Protein AF-A0A8T3XJ65-F1 (afdb_monomer_lite)

Secondary structure (DSSP, 8-state):
-HHHHHHHHHTTHHHHHHHHHHHHHHHHHHHHHHHHHHHHHHHHHHHHHHHHHHHHHHHHHHHHHHHHHHHHHHHHHHHHHHHHHHHHHHHHHHHHHHHHHHHHHHHHHHHHHHHHHHHHHHHHHHHHHHHHHHHHHHHHHHHHHHTT---TT-

Sequence (154 aa):
MDKLLLFLTIIPIIPFLSFSTYYDNKLKNISVEYSKDHENLKAASGNVVLEQLNQTSHLKETFQKDKEAIEKQYFDLKTENEALRQENERIHSELEALKSELNSQKAKFDKLYSMYQQVQNSLIEANEQVSGLYVKNKELCSKLKASGGSDEGC

S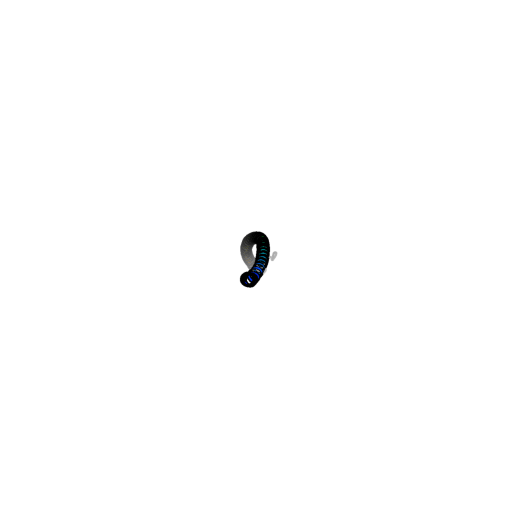tructure (mmCIF, N/CA/C/O backbone):
data_AF-A0A8T3XJ65-F1
#
_entry.id   AF-A0A8T3XJ65-F1
#
loop_
_atom_site.group_PDB
_atom_site.id
_atom_site.type_symbol
_atom_site.label_atom_id
_atom_site.label_alt_id
_atom_site.label_comp_id
_atom_site.label_asym_id
_atom_site.label_entity_id
_atom_site.label_seq_id
_atom_site.pdbx_PDB_ins_code
_atom_site.Cartn_x
_atom_site.Cartn_y
_atom_site.Cartn_z
_atom_site.occupancy
_atom_site.B_iso_or_equiv
_atom_site.auth_seq_id
_atom_site.auth_comp_id
_atom_site.auth_asym_id
_atom_site.auth_atom_id
_atom_site.pdbx_PDB_model_num
ATOM 1 N N . MET A 1 1 ? -55.180 -21.974 115.659 1.00 55.22 1 MET A N 1
ATOM 2 C CA . MET A 1 1 ? -54.068 -22.704 115.001 1.00 55.22 1 MET A CA 1
ATOM 3 C C . MET A 1 1 ? -53.8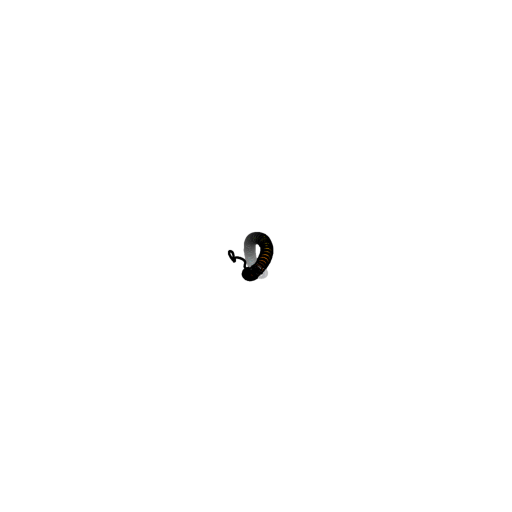01 -22.105 113.614 1.00 55.22 1 MET A C 1
ATOM 5 O O . MET A 1 1 ? -53.343 -22.791 112.716 1.00 55.22 1 MET A O 1
ATOM 9 N N . ASP A 1 2 ? -54.036 -20.799 113.438 1.00 62.34 2 ASP A N 1
ATOM 10 C CA . ASP A 1 2 ? -54.353 -20.259 112.105 1.00 62.34 2 ASP A CA 1
ATOM 11 C C . ASP A 1 2 ? -53.227 -19.418 111.494 1.00 62.34 2 ASP A C 1
ATOM 13 O O . ASP A 1 2 ? -53.166 -19.242 110.283 1.00 62.34 2 ASP A O 1
ATOM 17 N N . LYS A 1 3 ? -52.269 -18.948 112.304 1.00 58.09 3 LYS A N 1
ATOM 18 C CA . LYS A 1 3 ? -51.136 -18.142 111.815 1.00 58.09 3 LYS A CA 1
ATOM 19 C C . LYS A 1 3 ? -50.031 -18.975 111.149 1.00 58.09 3 LYS A C 1
ATOM 21 O O . LYS A 1 3 ? -49.362 -18.472 110.255 1.00 58.09 3 LYS A O 1
ATOM 26 N N . LEU A 1 4 ? -49.847 -20.236 111.553 1.00 63.75 4 LEU A N 1
ATOM 27 C CA . LEU A 1 4 ? -48.790 -21.110 111.016 1.00 63.75 4 LEU A CA 1
ATOM 28 C C . LEU A 1 4 ? -49.154 -21.666 109.627 1.00 63.75 4 LEU A C 1
ATOM 30 O O . LEU A 1 4 ? -48.299 -21.760 108.750 1.00 63.75 4 LEU A O 1
ATOM 34 N N . LEU A 1 5 ? -50.440 -21.968 109.417 1.00 60.47 5 LEU A N 1
ATOM 35 C CA . LEU A 1 5 ? -50.981 -22.458 108.145 1.00 60.47 5 LEU A CA 1
ATOM 36 C C . LEU A 1 5 ? -50.947 -21.371 107.057 1.00 60.47 5 LEU A C 1
ATOM 38 O O . LEU A 1 5 ? -50.635 -21.654 105.906 1.00 60.47 5 LEU A O 1
ATOM 42 N N . LEU A 1 6 ? -51.182 -20.117 107.452 1.00 61.78 6 LEU A N 1
ATOM 43 C CA . LEU A 1 6 ? -51.177 -18.948 106.570 1.00 61.78 6 LEU A CA 1
ATOM 44 C C . LEU A 1 6 ? -49.753 -18.566 106.109 1.00 61.78 6 LEU A C 1
ATOM 46 O O . LEU A 1 6 ? -49.558 -18.142 104.972 1.00 61.78 6 LEU A O 1
ATOM 50 N N . PHE A 1 7 ? -48.734 -18.788 106.951 1.00 62.09 7 PHE A N 1
ATOM 51 C CA . PHE A 1 7 ? -47.326 -18.616 106.566 1.00 62.09 7 PHE A CA 1
ATOM 52 C C . PHE A 1 7 ? -46.845 -19.700 105.586 1.00 62.09 7 PHE A C 1
ATOM 54 O O . PHE A 1 7 ? -46.149 -19.375 104.625 1.00 62.09 7 PHE A O 1
ATOM 61 N N . LEU A 1 8 ? -47.252 -20.962 105.774 1.00 64.06 8 LEU A N 1
ATOM 62 C CA . LEU A 1 8 ? -46.849 -22.082 104.908 1.00 64.06 8 LEU A CA 1
ATOM 63 C C . LEU A 1 8 ? -47.333 -21.911 103.456 1.00 64.06 8 LEU A C 1
ATOM 65 O O . LEU A 1 8 ? -46.659 -22.337 102.523 1.00 64.06 8 LEU A O 1
ATOM 69 N N . THR A 1 9 ? -48.477 -21.250 103.260 1.00 63.41 9 THR A N 1
ATOM 70 C CA . THR A 1 9 ? -49.040 -20.974 101.932 1.00 63.41 9 THR A CA 1
ATOM 71 C C . THR A 1 9 ? -48.459 -19.728 101.264 1.00 63.41 9 THR A C 1
ATOM 73 O O . THR A 1 9 ? -48.381 -19.690 100.044 1.00 63.41 9 THR A O 1
ATOM 76 N N . ILE A 1 10 ? -48.028 -18.713 102.023 1.00 64.25 10 ILE A N 1
ATOM 77 C CA . ILE A 1 10 ? -47.543 -17.433 101.464 1.00 64.25 10 ILE A CA 1
ATOM 78 C C . ILE A 1 10 ? -46.052 -17.482 101.104 1.00 64.25 10 ILE A C 1
ATOM 80 O O . ILE A 1 10 ? -45.651 -16.920 100.084 1.00 6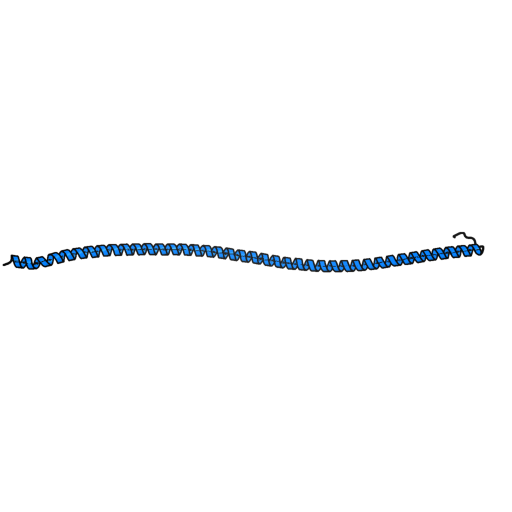4.25 10 ILE A O 1
ATOM 84 N N . ILE A 1 11 ? -45.232 -18.178 101.901 1.00 66.81 11 ILE A N 1
ATOM 85 C CA . ILE A 1 11 ? -43.782 -18.308 101.677 1.00 66.81 11 ILE A CA 1
ATOM 86 C C . ILE A 1 11 ? -43.423 -18.797 100.257 1.00 66.81 11 ILE A C 1
ATOM 88 O O . ILE A 1 11 ? -42.517 -18.208 99.671 1.00 66.81 11 ILE A O 1
ATOM 92 N N . PRO A 1 12 ? -44.102 -19.794 99.651 1.00 67.62 12 PRO A N 1
ATOM 93 C CA . PRO A 1 12 ? -43.793 -20.219 98.282 1.00 67.62 12 PRO A CA 1
ATOM 94 C C . PRO A 1 12 ? -44.341 -19.281 97.190 1.00 67.62 12 PRO A C 1
ATOM 96 O O . PRO A 1 12 ? -43.869 -19.334 96.056 1.00 67.62 12 PRO A O 1
ATOM 99 N N . ILE A 1 13 ? -45.292 -18.392 97.501 1.00 65.44 13 ILE A N 1
ATOM 100 C CA . ILE A 1 13 ? -45.908 -17.474 96.524 1.00 65.44 13 ILE A CA 1
ATOM 101 C C . ILE A 1 13 ? -45.009 -16.255 96.258 1.00 65.44 13 ILE A C 1
ATOM 103 O O . ILE A 1 13 ? -44.914 -15.788 95.125 1.00 65.44 13 ILE A O 1
ATOM 107 N N . ILE A 1 14 ? -44.294 -15.762 97.273 1.00 65.19 14 ILE A N 1
ATOM 108 C CA . ILE A 1 14 ? -43.366 -14.622 97.157 1.00 65.19 14 ILE A CA 1
ATOM 109 C C . ILE A 1 14 ? -42.239 -14.855 96.121 1.00 65.19 14 ILE A C 1
ATOM 111 O O . ILE A 1 14 ? -42.038 -13.979 95.268 1.00 65.19 14 ILE A O 1
ATOM 115 N N . PRO A 1 15 ? -41.511 -15.995 96.115 1.00 66.38 15 PRO A N 1
ATOM 116 C CA . PRO A 1 15 ? -40.519 -16.281 95.081 1.00 66.38 15 PRO A CA 1
ATOM 117 C C . PRO A 1 15 ? -41.170 -16.453 93.706 1.00 66.38 15 PRO A C 1
ATOM 119 O O . PRO A 1 15 ? -40.588 -16.043 92.712 1.00 66.38 15 PRO A O 1
ATOM 122 N N . PHE A 1 16 ? -42.402 -16.966 93.630 1.00 66.75 16 PHE A N 1
ATOM 123 C CA . PHE A 1 16 ? -43.134 -17.100 92.366 1.00 66.75 16 PHE A CA 1
ATOM 124 C C . PHE A 1 16 ? -43.501 -15.738 91.748 1.00 66.75 16 PHE A C 1
ATOM 126 O O . PHE A 1 16 ? -43.352 -15.545 90.543 1.00 66.75 16 PHE A O 1
ATOM 133 N N . LEU A 1 17 ? -43.912 -14.761 92.565 1.00 63.75 17 LEU A N 1
ATOM 134 C CA . LEU A 1 17 ? -44.234 -13.396 92.118 1.00 63.75 17 LEU A CA 1
ATOM 135 C C . LEU A 1 17 ? -42.988 -12.595 91.703 1.00 63.75 17 LEU A C 1
ATOM 137 O O . LEU A 1 17 ? -43.017 -11.827 90.737 1.00 63.75 17 LEU A O 1
ATOM 141 N N . SER A 1 18 ? -41.872 -12.790 92.406 1.00 59.75 18 SER A N 1
ATOM 142 C CA . SER A 1 18 ? -40.589 -12.159 92.061 1.00 59.75 18 SER A CA 1
ATOM 143 C C . SER A 1 18 ? -39.930 -12.810 90.841 1.00 59.75 18 SER A C 1
ATOM 145 O O . SER A 1 18 ? -39.348 -12.116 90.011 1.00 59.75 18 SER A O 1
ATOM 147 N N . PHE A 1 19 ? -40.102 -14.121 90.657 1.00 68.69 19 PHE A N 1
ATOM 148 C CA . PHE A 1 19 ? -39.721 -14.815 89.428 1.00 68.69 19 PHE A CA 1
ATOM 149 C C . PHE A 1 19 ? -40.584 -14.342 88.252 1.00 68.69 19 PHE A C 1
ATOM 151 O O . PHE A 1 19 ? -40.045 -13.971 87.217 1.00 68.69 19 PHE A O 1
ATOM 158 N N . SER A 1 20 ? -41.906 -14.240 88.425 1.00 72.62 20 SER A N 1
ATOM 159 C CA . SER A 1 20 ? -42.814 -13.728 87.389 1.00 72.62 20 SER A CA 1
ATOM 160 C C . SER A 1 20 ? -42.383 -12.352 86.884 1.00 72.62 20 SER A C 1
ATOM 162 O O . SER A 1 20 ? -42.221 -12.171 85.684 1.00 72.62 20 SER A O 1
ATOM 164 N N . THR A 1 21 ? -42.140 -11.394 87.781 1.00 73.81 21 THR A N 1
ATOM 165 C CA . THR A 1 21 ? -41.721 -10.033 87.400 1.00 73.81 21 THR A CA 1
ATOM 166 C C . THR A 1 21 ? -40.313 -9.987 86.796 1.00 73.81 21 THR A C 1
ATOM 168 O O . THR A 1 21 ? -40.069 -9.210 85.873 1.00 73.81 21 THR A O 1
ATOM 171 N N . TYR A 1 22 ? -39.394 -10.848 87.244 1.00 79.00 22 TYR A N 1
ATOM 172 C CA . TYR A 1 22 ? -38.061 -10.988 86.650 1.00 79.00 22 TYR A CA 1
ATOM 173 C C . TYR A 1 22 ? -38.114 -11.482 85.195 1.00 79.00 22 TYR A C 1
ATOM 175 O O . TYR A 1 22 ? -37.460 -10.902 84.325 1.00 79.00 22 TYR A O 1
ATOM 183 N N . TYR A 1 23 ? -38.901 -12.525 84.911 1.00 77.00 23 TYR A N 1
ATOM 184 C CA . TYR A 1 23 ? -39.045 -13.048 83.549 1.00 77.00 23 TYR A CA 1
ATOM 185 C C . TYR A 1 23 ? -39.810 -12.090 82.651 1.00 77.00 23 TYR A C 1
ATOM 187 O O . TYR A 1 23 ? -39.415 -11.917 81.504 1.00 77.00 23 TYR A O 1
ATOM 195 N N . ASP A 1 24 ? -40.835 -11.422 83.171 1.00 76.75 24 ASP A N 1
ATOM 196 C CA . ASP A 1 24 ? -41.608 -10.448 82.404 1.00 76.75 24 ASP A CA 1
ATOM 197 C C . ASP A 1 24 ? -40.715 -9.286 81.937 1.00 76.75 24 ASP A C 1
ATOM 199 O O . ASP A 1 24 ? -40.686 -8.927 80.759 1.00 76.75 24 ASP A O 1
ATOM 203 N N . ASN A 1 25 ? -39.856 -8.778 82.828 1.00 80.19 25 ASN A N 1
ATOM 204 C CA . ASN A 1 25 ? -38.913 -7.717 82.485 1.00 80.19 25 ASN A CA 1
ATOM 205 C C . ASN A 1 25 ? -37.809 -8.203 81.526 1.00 80.19 25 ASN A C 1
ATOM 207 O O . ASN A 1 25 ? -37.427 -7.486 80.603 1.00 80.19 25 ASN A O 1
ATOM 211 N N . LYS A 1 26 ? -37.317 -9.438 81.698 1.00 82.69 26 LYS A N 1
ATOM 212 C CA . LYS A 1 26 ? -36.293 -10.028 80.823 1.00 82.69 26 LYS A CA 1
ATOM 213 C C . LYS A 1 26 ? -36.827 -10.318 79.420 1.00 82.69 26 LYS A C 1
ATOM 215 O O . LYS A 1 26 ? -36.156 -9.992 78.447 1.00 82.69 26 LYS A O 1
ATOM 220 N N . LEU A 1 27 ? -38.038 -10.863 79.305 1.00 81.44 27 LEU A N 1
ATOM 221 C CA . LEU A 1 27 ? -38.717 -11.093 78.027 1.00 81.44 27 LEU A CA 1
ATOM 222 C C . LEU A 1 27 ? -39.015 -9.776 77.314 1.00 81.44 27 LEU A C 1
ATOM 224 O O . LEU A 1 27 ? -38.804 -9.676 76.107 1.00 81.44 27 LEU A O 1
ATOM 228 N N . LYS A 1 28 ? -39.432 -8.744 78.055 1.00 85.44 28 LYS A N 1
ATOM 229 C CA . LYS A 1 28 ? -39.642 -7.405 77.501 1.00 85.44 28 LYS A CA 1
ATOM 230 C C . LYS A 1 28 ? -38.344 -6.800 76.967 1.00 85.44 28 LYS A C 1
ATOM 232 O O . LYS A 1 28 ? -38.345 -6.266 75.864 1.00 85.44 28 LYS A O 1
ATOM 237 N N . ASN A 1 29 ? -37.240 -6.926 77.703 1.00 86.12 29 ASN A N 1
ATOM 238 C CA . ASN A 1 29 ? -35.945 -6.398 77.271 1.00 86.12 29 ASN A CA 1
ATOM 239 C C . ASN A 1 29 ? -35.410 -7.141 76.035 1.00 86.12 29 ASN A C 1
ATOM 241 O O . ASN A 1 29 ? -35.002 -6.505 75.070 1.00 86.12 29 ASN A O 1
ATOM 245 N N . ILE A 1 30 ? -35.512 -8.476 76.026 1.00 87.50 30 ILE A N 1
ATOM 246 C CA . ILE A 1 30 ? -35.146 -9.316 74.874 1.00 87.50 30 ILE A CA 1
ATOM 247 C C . ILE A 1 30 ? -36.009 -8.975 73.652 1.00 87.50 30 ILE A C 1
ATOM 249 O O . ILE A 1 30 ? -35.498 -8.890 72.542 1.00 87.50 30 ILE A O 1
ATOM 253 N N . SER A 1 31 ? -37.311 -8.750 73.841 1.00 84.62 31 SER A N 1
ATOM 254 C CA . SER A 1 31 ? -38.229 -8.364 72.764 1.00 84.62 31 SER A CA 1
ATOM 255 C C . SER A 1 31 ? -37.876 -6.997 72.163 1.00 84.62 31 SER A C 1
ATOM 257 O O . SER A 1 31 ? -37.852 -6.845 70.942 1.00 84.62 31 SER A O 1
ATOM 259 N N . VAL A 1 32 ? -37.534 -6.013 73.003 1.00 90.50 32 VAL A N 1
ATOM 260 C CA . VAL A 1 32 ? -37.087 -4.681 72.556 1.00 90.50 32 VAL A CA 1
ATOM 261 C C . VAL A 1 32 ? -35.766 -4.768 71.793 1.00 90.50 32 VAL A C 1
ATOM 263 O O . VAL A 1 32 ? -35.632 -4.149 70.739 1.00 90.50 32 VAL A O 1
ATOM 266 N N . GLU A 1 33 ? -34.808 -5.549 72.290 1.00 90.50 33 GLU A N 1
ATOM 267 C CA . GLU A 1 33 ? -33.517 -5.762 71.632 1.00 90.50 33 GLU A CA 1
ATOM 268 C C . GLU A 1 33 ? -33.687 -6.465 70.279 1.00 90.50 33 GLU A C 1
ATOM 270 O O . GLU A 1 33 ? -33.188 -5.974 69.271 1.00 90.50 33 GLU A O 1
ATOM 275 N N . TYR A 1 34 ? -34.512 -7.514 70.213 1.00 86.94 34 TYR A N 1
ATOM 276 C CA . TYR A 1 34 ? -34.826 -8.214 68.965 1.00 86.94 34 TYR A CA 1
ATOM 277 C C . TYR A 1 34 ? -35.537 -7.313 67.946 1.00 86.94 34 TYR A C 1
ATOM 279 O O . TYR A 1 34 ? -35.216 -7.338 66.758 1.00 86.94 34 TYR A O 1
ATOM 287 N N . SER A 1 35 ? -36.489 -6.488 68.396 1.00 87.19 35 SER A N 1
ATOM 288 C CA . SER A 1 35 ? -37.168 -5.508 67.539 1.00 87.19 35 SER A CA 1
ATOM 289 C C . SER A 1 35 ? -36.179 -4.499 66.961 1.00 87.19 35 SER A C 1
ATOM 291 O O . SER A 1 35 ? -36.227 -4.204 65.768 1.00 87.19 35 SER A O 1
ATOM 293 N N . LYS A 1 36 ? -35.273 -3.986 67.798 1.00 92.56 36 LYS A N 1
ATOM 294 C CA . LYS A 1 36 ? -34.260 -3.007 67.402 1.00 92.56 36 LYS A CA 1
ATOM 295 C C . LYS A 1 36 ? -33.247 -3.607 66.432 1.00 92.56 36 LYS A C 1
ATOM 297 O O . LYS A 1 36 ? -32.938 -2.992 65.415 1.00 92.56 36 LYS A O 1
ATOM 302 N N . ASP A 1 37 ? -32.766 -4.813 66.710 1.00 90.19 37 ASP A N 1
ATOM 303 C CA . ASP A 1 37 ? -31.852 -5.523 65.821 1.00 90.19 37 ASP A CA 1
ATOM 304 C C . ASP A 1 37 ? -32.511 -5.828 64.482 1.00 90.19 37 ASP A C 1
ATOM 306 O O . ASP A 1 37 ? -31.896 -5.610 63.444 1.00 90.19 37 ASP A O 1
ATOM 310 N N . HIS A 1 38 ? -33.779 -6.243 64.471 1.00 84.88 38 HIS A N 1
ATOM 311 C CA . HIS A 1 38 ? -34.507 -6.496 63.231 1.00 84.88 38 HIS A CA 1
ATOM 312 C C . HIS A 1 38 ? -34.693 -5.227 62.382 1.00 84.88 38 HIS A C 1
ATOM 314 O O . HIS A 1 38 ? -34.574 -5.276 61.156 1.00 84.88 38 HIS A O 1
ATOM 320 N N . GLU A 1 39 ? -34.957 -4.087 63.020 1.00 90.00 39 GLU A N 1
ATOM 321 C CA . GLU A 1 39 ? -35.071 -2.789 62.354 1.00 90.00 39 GLU A CA 1
ATOM 322 C C . GLU A 1 39 ? -33.718 -2.321 61.793 1.00 90.00 39 GLU A C 1
ATOM 324 O O . GLU A 1 39 ? -33.633 -1.939 60.624 1.00 90.00 39 GLU A O 1
ATOM 329 N N . ASN A 1 40 ? -32.642 -2.468 62.571 1.00 89.31 40 ASN A N 1
ATOM 330 C CA . ASN A 1 40 ? -31.276 -2.179 62.135 1.00 89.31 40 ASN A CA 1
ATOM 331 C C . ASN A 1 40 ? -30.843 -3.071 60.965 1.00 89.31 40 ASN A C 1
ATOM 333 O O . ASN A 1 40 ? -30.230 -2.583 60.019 1.00 89.31 40 ASN A O 1
ATOM 337 N N . LEU A 1 41 ? -31.178 -4.364 60.993 1.00 87.75 41 LEU A N 1
ATOM 338 C CA . LEU A 1 41 ? -30.847 -5.311 59.925 1.00 87.75 41 LEU A CA 1
ATOM 339 C C . LEU A 1 41 ? -31.622 -4.997 58.643 1.00 87.75 41 LEU A C 1
ATOM 341 O O . LEU A 1 41 ? -31.049 -5.052 57.558 1.00 87.75 41 LEU A O 1
ATOM 345 N N . LYS A 1 42 ? -32.899 -4.605 58.754 1.00 88.62 42 LYS A N 1
ATOM 346 C CA . LYS A 1 42 ? -33.690 -4.117 57.614 1.00 88.62 42 LYS A CA 1
ATOM 347 C C . LYS A 1 42 ? -33.111 -2.834 57.025 1.00 88.62 42 LYS A C 1
ATOM 349 O O . LYS A 1 42 ? -32.981 -2.745 55.807 1.00 88.62 42 LYS A O 1
ATOM 354 N N . ALA A 1 43 ? -32.732 -1.874 57.866 1.00 90.75 43 ALA A N 1
ATOM 355 C CA . ALA A 1 43 ? -32.124 -0.623 57.422 1.00 90.75 43 ALA A CA 1
ATOM 356 C C . ALA A 1 43 ? -30.758 -0.861 56.754 1.00 90.75 43 ALA A C 1
ATOM 358 O O . ALA A 1 43 ? -30.520 -0.389 55.644 1.00 90.75 43 ALA A O 1
ATOM 359 N N . ALA A 1 44 ? -29.887 -1.656 57.382 1.00 89.25 44 ALA A N 1
ATOM 360 C CA . ALA A 1 44 ? -28.580 -2.008 56.836 1.00 89.25 44 ALA A CA 1
ATOM 361 C C . ALA A 1 44 ? -28.704 -2.799 55.525 1.00 89.25 44 ALA A C 1
ATOM 363 O O . ALA A 1 44 ? -28.047 -2.461 54.544 1.00 89.25 44 ALA A O 1
ATOM 364 N N . SER A 1 45 ? -29.592 -3.797 55.466 1.00 89.81 45 SER A N 1
ATOM 365 C CA . SER A 1 45 ? -29.849 -4.567 54.245 1.00 89.81 45 SER A CA 1
ATOM 366 C C . SER A 1 45 ? -30.421 -3.697 53.124 1.00 89.81 45 SER A C 1
ATOM 368 O O . SER A 1 45 ? -30.035 -3.878 51.972 1.00 89.81 45 SER A O 1
ATOM 370 N N . GLY A 1 46 ? -31.317 -2.755 53.432 1.00 92.31 46 GLY A N 1
ATOM 371 C CA . GLY A 1 46 ? -31.861 -1.814 52.451 1.00 92.31 46 GLY A CA 1
ATOM 372 C C . GLY A 1 46 ? -30.787 -0.890 51.876 1.00 92.31 46 GLY A C 1
ATOM 373 O O . GLY A 1 46 ? -30.715 -0.715 50.661 1.00 92.31 46 GLY A O 1
ATOM 374 N N . ASN A 1 47 ? -29.907 -0.367 52.732 1.00 93.44 47 ASN A N 1
ATOM 375 C CA . ASN A 1 47 ? -28.805 0.501 52.315 1.00 93.44 47 ASN A CA 1
ATOM 376 C C . ASN A 1 47 ? -27.786 -0.237 51.439 1.00 93.44 47 ASN A C 1
ATOM 378 O O . ASN A 1 47 ? -27.389 0.292 50.406 1.00 93.44 47 ASN A O 1
ATOM 382 N N . VAL A 1 48 ? -27.423 -1.477 51.791 1.00 93.62 48 VAL A N 1
ATOM 383 C CA . VAL A 1 48 ? -26.516 -2.304 50.975 1.00 93.62 48 VAL A CA 1
ATOM 384 C C . VAL A 1 48 ? -27.115 -2.588 49.595 1.00 93.62 48 VAL A C 1
ATOM 386 O O . VAL A 1 48 ? -26.415 -2.482 48.591 1.00 93.62 48 VAL A O 1
ATOM 389 N N . VAL A 1 49 ? -28.414 -2.903 49.518 1.00 93.44 49 VAL A N 1
ATOM 390 C CA . VAL A 1 49 ? -29.101 -3.124 48.234 1.00 93.44 49 VAL A CA 1
ATOM 391 C C . VAL A 1 49 ? -29.145 -1.841 47.404 1.00 93.44 49 VAL A C 1
ATOM 393 O O . VAL A 1 49 ? -28.871 -1.892 46.207 1.00 93.44 49 VAL A O 1
ATOM 396 N N . LEU A 1 50 ? -29.444 -0.688 48.013 1.00 93.25 50 LEU A N 1
ATOM 397 C CA . LEU A 1 50 ? -29.437 0.606 47.320 1.00 93.25 50 LEU A CA 1
ATOM 398 C C . LEU A 1 50 ? -28.044 0.967 46.791 1.00 93.25 50 LEU A C 1
ATOM 400 O O . LEU A 1 50 ? -27.924 1.420 45.654 1.00 93.25 50 LEU A O 1
ATOM 404 N N . GLU A 1 51 ? -26.996 0.732 47.579 1.00 93.81 51 GLU A N 1
ATOM 405 C CA . GLU A 1 51 ? -25.615 0.994 47.176 1.00 93.81 51 GLU A CA 1
ATOM 406 C C . GLU A 1 51 ? -25.177 0.081 46.023 1.00 93.81 51 GLU A C 1
ATOM 408 O O . GLU A 1 51 ? -24.650 0.569 45.023 1.00 93.81 51 GLU A O 1
ATOM 413 N N . GLN A 1 52 ? -25.486 -1.219 46.091 1.00 92.75 52 GLN A N 1
ATOM 414 C CA . GLN A 1 52 ? -25.237 -2.158 44.991 1.00 92.75 52 GLN A CA 1
ATOM 415 C C . GLN A 1 52 ? -26.015 -1.795 43.724 1.00 92.75 52 GLN A C 1
ATOM 417 O O . GLN A 1 52 ? -25.483 -1.906 42.617 1.00 92.75 52 GLN A O 1
ATOM 422 N N . LEU A 1 53 ? -27.265 -1.348 43.863 1.00 93.81 53 LEU A N 1
ATOM 423 C CA . LEU A 1 53 ? -28.096 -0.943 42.732 1.00 93.81 53 LEU A CA 1
ATOM 424 C C . LEU A 1 53 ? -27.541 0.326 42.074 1.00 93.81 53 LEU A C 1
ATOM 426 O O . LEU A 1 53 ? -27.474 0.400 40.847 1.00 93.81 53 LEU A O 1
ATOM 430 N N . ASN A 1 54 ? -27.052 1.273 42.878 1.00 94.75 54 ASN A N 1
ATOM 431 C CA . ASN A 1 54 ? -26.376 2.468 42.384 1.00 94.75 54 ASN A CA 1
ATOM 432 C C . ASN A 1 54 ? -25.057 2.129 41.665 1.00 94.75 54 ASN A C 1
ATOM 434 O O . ASN A 1 54 ? -24.836 2.561 40.535 1.00 94.75 54 ASN A O 1
ATOM 438 N N . GLN A 1 55 ? -24.209 1.287 42.264 1.00 95.62 55 GLN A N 1
ATOM 439 C CA . GLN A 1 55 ? -22.963 0.817 41.644 1.00 95.62 55 GLN A CA 1
ATOM 440 C C . GLN A 1 55 ? -23.221 0.078 40.325 1.00 95.62 55 GLN A C 1
ATOM 442 O O . GLN A 1 55 ? -22.549 0.334 39.328 1.00 95.62 55 GLN A O 1
ATOM 447 N N . THR A 1 56 ? -24.228 -0.797 40.293 1.00 94.38 56 THR A N 1
ATOM 448 C CA . THR A 1 56 ? -24.618 -1.536 39.083 1.00 94.38 56 THR A CA 1
ATOM 449 C C . THR A 1 56 ? -25.133 -0.592 37.998 1.00 94.38 56 THR A C 1
ATOM 451 O O . THR A 1 56 ? -24.809 -0.767 36.824 1.00 94.38 56 THR A O 1
ATOM 454 N N . SER A 1 57 ? -25.905 0.433 38.375 1.00 94.00 57 SER A N 1
ATOM 455 C CA . SER A 1 57 ? -26.377 1.463 37.447 1.00 94.00 57 SER A CA 1
ATOM 456 C C . SER A 1 57 ? -25.211 2.234 36.827 1.00 94.00 57 SER A C 1
ATOM 458 O O . SER A 1 57 ? -25.143 2.356 35.604 1.00 94.00 57 SER A O 1
ATOM 460 N N . HIS A 1 58 ? -24.258 2.686 37.647 1.00 95.31 58 HIS A N 1
ATOM 461 C CA . HIS A 1 58 ? -23.056 3.365 37.164 1.00 95.31 58 HIS A CA 1
ATOM 462 C C . HIS A 1 58 ? -22.216 2.470 36.251 1.00 95.31 58 HIS A C 1
ATOM 464 O O . HIS A 1 58 ? -21.819 2.908 35.175 1.00 95.31 58 HIS A O 1
ATOM 470 N N . LEU A 1 59 ? -22.007 1.207 36.631 1.00 97.12 59 LEU A N 1
ATOM 471 C CA . LEU A 1 59 ? -21.249 0.252 35.823 1.00 97.12 59 LEU A CA 1
ATOM 472 C C . LEU A 1 59 ? -21.908 -0.002 34.459 1.00 97.12 59 LEU A C 1
ATOM 474 O O . LEU A 1 59 ? -21.227 -0.117 33.441 1.00 97.12 59 LEU A O 1
ATOM 478 N N . LYS A 1 60 ? -23.242 -0.075 34.417 1.00 96.56 60 LYS A N 1
ATOM 479 C CA . LYS A 1 60 ? -23.988 -0.222 33.163 1.00 96.56 60 LYS A CA 1
ATOM 480 C C . LYS A 1 60 ? -23.825 1.006 32.266 1.00 96.56 60 LYS A C 1
ATOM 482 O O . LYS A 1 60 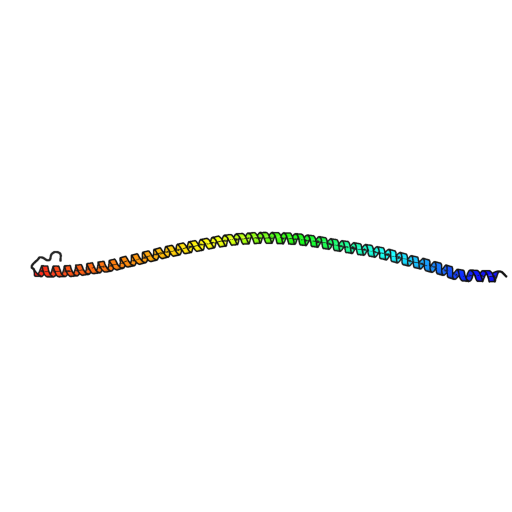? -23.674 0.854 31.057 1.00 96.56 60 LYS A O 1
ATOM 487 N N . GLU A 1 61 ? -23.851 2.204 32.842 1.00 96.94 61 GLU A N 1
ATOM 488 C CA . GLU A 1 61 ? -23.649 3.448 32.098 1.00 96.94 61 GLU A CA 1
ATOM 489 C C . GLU A 1 61 ? -22.225 3.545 31.533 1.00 96.94 61 GLU A C 1
ATOM 491 O O . GLU A 1 61 ? -22.055 3.886 30.363 1.00 96.94 61 GLU A O 1
ATOM 496 N N . THR A 1 62 ? -21.203 3.201 32.324 1.00 95.94 62 THR A N 1
ATOM 497 C CA . THR A 1 62 ? -19.813 3.187 31.845 1.00 95.94 62 THR A CA 1
ATOM 498 C C . THR A 1 62 ? -19.623 2.152 30.746 1.00 95.94 62 THR A C 1
ATOM 500 O O . THR A 1 62 ? -19.074 2.479 29.703 1.00 95.94 62 THR A O 1
ATOM 503 N N . PHE A 1 63 ? -20.172 0.944 30.914 1.00 96.31 63 PHE A N 1
ATOM 504 C CA . PHE A 1 63 ? -20.095 -0.098 29.890 1.00 96.31 63 PHE A CA 1
ATOM 505 C C . PHE A 1 63 ? -20.765 0.324 28.576 1.00 96.31 63 PHE A C 1
ATOM 507 O O . PHE A 1 63 ? -20.260 0.029 27.495 1.00 96.31 63 PHE A O 1
ATOM 514 N N . GLN A 1 64 ? -21.888 1.041 28.653 1.00 97.44 64 GLN A N 1
ATOM 515 C CA . GLN A 1 64 ? -22.564 1.568 27.471 1.00 97.44 64 GLN A CA 1
ATOM 516 C C . GLN A 1 64 ? -21.712 2.627 26.754 1.00 97.44 64 GLN A C 1
ATOM 518 O O . GLN A 1 64 ? -21.571 2.563 25.534 1.00 97.44 64 GLN A O 1
ATOM 523 N N . LYS A 1 65 ? -21.096 3.553 27.499 1.00 97.69 65 LYS A N 1
ATOM 524 C CA . LYS A 1 65 ? -20.180 4.559 26.932 1.00 97.69 65 LYS A CA 1
ATOM 525 C C . LYS A 1 65 ? -18.949 3.916 26.298 1.00 97.69 65 LYS A C 1
ATOM 527 O O . LYS A 1 65 ? -18.566 4.297 25.195 1.00 97.69 65 LYS A O 1
ATOM 532 N N . ASP A 1 66 ? -18.363 2.924 26.961 1.00 97.75 66 ASP A N 1
ATOM 533 C CA . ASP A 1 66 ? -17.201 2.198 26.450 1.00 97.75 66 ASP A CA 1
ATOM 534 C C . ASP A 1 66 ? -17.551 1.434 25.172 1.00 97.75 66 ASP A C 1
ATOM 536 O O . ASP A 1 66 ? -16.798 1.471 24.200 1.00 97.75 66 ASP A O 1
ATOM 540 N N . LYS A 1 67 ? -18.727 0.797 25.130 1.00 98.06 67 LYS A N 1
ATOM 541 C CA . LYS A 1 67 ? -19.233 0.137 23.925 1.00 98.06 67 LYS A CA 1
ATOM 542 C C . LYS A 1 67 ? -19.357 1.120 22.760 1.00 98.06 67 LYS A C 1
ATOM 544 O O . LYS A 1 67 ? -18.851 0.833 21.680 1.00 98.06 67 LYS A O 1
ATOM 549 N N . GLU A 1 68 ? -19.992 2.270 22.972 1.00 98.00 68 GLU A N 1
ATOM 550 C CA . GLU A 1 68 ? -20.155 3.298 21.935 1.00 98.00 68 GLU A CA 1
ATOM 551 C C . GLU A 1 68 ? -18.801 3.847 21.458 1.00 98.00 68 GLU A C 1
ATOM 553 O O . GLU A 1 68 ? -18.587 4.035 20.258 1.00 98.00 68 GLU A O 1
ATOM 558 N N . ALA A 1 69 ? -17.856 4.054 22.380 1.00 98.25 69 ALA A N 1
ATOM 559 C CA . ALA A 1 69 ? -16.504 4.490 22.050 1.00 98.25 69 ALA A CA 1
ATOM 560 C C . ALA A 1 69 ? -15.755 3.448 21.204 1.00 98.25 69 ALA A C 1
ATOM 562 O O . ALA A 1 69 ? -15.134 3.809 20.202 1.00 98.25 69 ALA A O 1
ATOM 563 N N . ILE A 1 70 ? -15.846 2.166 21.567 1.00 98.25 70 ILE A N 1
ATOM 564 C CA . ILE A 1 70 ? -15.229 1.060 20.826 1.00 98.25 70 ILE A CA 1
ATOM 565 C C . ILE A 1 70 ? -15.868 0.906 19.444 1.00 98.25 70 ILE A C 1
ATOM 567 O O . ILE A 1 70 ? -15.150 0.750 18.460 1.00 98.25 70 ILE A O 1
ATOM 571 N N . GLU A 1 71 ? -17.197 0.976 19.336 1.00 98.25 71 GLU A N 1
ATOM 572 C CA . GLU A 1 71 ? -17.901 0.891 18.050 1.00 98.25 71 GLU A CA 1
ATOM 573 C C . GLU A 1 71 ? -17.491 2.030 17.111 1.00 98.25 71 GLU A C 1
ATOM 575 O O . GLU A 1 71 ? -17.225 1.793 15.928 1.00 98.25 71 GLU A O 1
ATOM 580 N N . LYS A 1 72 ? -17.360 3.250 17.644 1.00 98.31 72 LYS A N 1
ATOM 581 C CA . LYS A 1 72 ? -16.858 4.394 16.883 1.00 98.31 72 LYS A CA 1
ATOM 582 C C . LYS A 1 72 ? -15.418 4.172 16.418 1.00 98.31 72 LYS A C 1
ATOM 584 O O . LYS A 1 72 ? -15.148 4.284 15.227 1.00 98.31 72 LYS A O 1
ATOM 589 N N . GLN A 1 73 ? -14.513 3.809 17.327 1.00 98.38 73 GLN A N 1
ATOM 590 C CA . GLN A 1 73 ? -13.110 3.546 16.986 1.00 98.38 73 GLN A CA 1
ATOM 591 C C . GLN A 1 73 ? -12.971 2.426 15.953 1.00 98.38 73 GLN A C 1
ATOM 593 O O . GLN A 1 73 ? -12.164 2.531 15.035 1.00 98.38 73 GLN A O 1
ATOM 598 N N . TYR A 1 74 ? -13.777 1.370 16.068 1.00 98.38 74 TYR A N 1
ATOM 599 C CA . TYR A 1 74 ? -13.810 0.287 15.093 1.00 98.38 74 TYR A CA 1
ATOM 600 C C . TYR A 1 74 ? -14.221 0.788 13.705 1.00 98.38 74 TYR A C 1
ATOM 602 O O . TYR A 1 74 ? -13.601 0.416 12.708 1.00 98.38 74 TYR A O 1
ATOM 610 N N . PHE A 1 75 ? -15.248 1.636 13.624 1.00 98.31 75 PHE A N 1
ATOM 611 C CA . PHE A 1 75 ? -15.704 2.190 12.352 1.00 98.31 75 PHE A CA 1
ATOM 612 C C . PHE A 1 75 ? -14.680 3.147 11.730 1.00 98.31 75 PHE A C 1
ATOM 614 O O . PHE A 1 75 ? -14.422 3.067 10.525 1.00 98.31 75 PHE A O 1
ATOM 621 N N . ASP A 1 76 ? -14.063 4.000 12.549 1.00 98.31 76 ASP A N 1
ATOM 622 C CA . ASP A 1 76 ? -13.002 4.915 12.123 1.00 98.31 76 ASP A CA 1
ATOM 623 C C . ASP A 1 76 ? -11.817 4.117 11.555 1.00 98.31 76 ASP A C 1
ATOM 625 O O . ASP A 1 76 ? -11.401 4.340 10.417 1.00 98.31 76 ASP A O 1
ATOM 629 N N . LEU A 1 77 ? -11.356 3.096 12.286 1.00 98.50 77 LEU A N 1
ATOM 630 C CA . LEU A 1 77 ? -10.234 2.253 11.873 1.00 98.50 77 LEU A CA 1
ATOM 631 C C . LEU A 1 77 ? -10.551 1.434 10.616 1.00 98.50 77 LEU A C 1
ATOM 633 O O . LEU A 1 77 ? -9.701 1.261 9.746 1.00 98.50 77 LEU A O 1
ATOM 637 N N . LYS A 1 78 ? -11.788 0.943 10.484 1.00 98.38 78 LYS A N 1
ATOM 638 C CA . LYS A 1 78 ? -12.249 0.248 9.277 1.00 98.38 78 LYS A CA 1
ATOM 639 C C . LYS A 1 78 ? -12.242 1.175 8.059 1.00 98.38 78 LYS A C 1
ATOM 641 O O . LYS A 1 78 ? -11.845 0.750 6.977 1.00 98.38 78 LYS A O 1
ATOM 646 N N . THR A 1 79 ? -12.673 2.421 8.237 1.00 98.38 79 THR A N 1
ATOM 647 C CA . THR A 1 79 ? -12.696 3.431 7.171 1.00 98.38 79 THR A CA 1
ATOM 648 C C . THR A 1 79 ? -11.280 3.803 6.743 1.00 98.38 79 THR A C 1
ATOM 650 O O . THR A 1 79 ? -10.985 3.827 5.550 1.00 98.38 79 THR A O 1
ATOM 653 N N . GLU A 1 80 ? -10.384 4.021 7.706 1.00 98.50 80 GLU A N 1
ATOM 654 C CA . GLU A 1 80 ? -8.969 4.285 7.442 1.00 98.50 80 GLU A CA 1
ATOM 655 C C . GLU A 1 80 ? -8.300 3.110 6.719 1.00 98.50 80 GLU A C 1
ATOM 657 O O . GLU A 1 80 ? -7.585 3.311 5.739 1.00 98.50 80 GLU A O 1
ATOM 662 N N . ASN A 1 81 ? -8.576 1.873 7.140 1.00 98.50 81 ASN A N 1
ATOM 663 C CA . ASN A 1 81 ? -8.018 0.685 6.500 1.00 98.50 81 ASN A CA 1
ATOM 664 C C . ASN A 1 81 ? -8.448 0.559 5.031 1.00 98.50 81 ASN A C 1
ATOM 666 O O . ASN A 1 81 ? -7.618 0.267 4.172 1.00 98.50 81 ASN A O 1
ATOM 670 N N . GLU A 1 82 ? -9.720 0.828 4.728 1.00 98.56 82 GLU A N 1
ATOM 671 C CA . GLU A 1 82 ? -10.217 0.804 3.351 1.00 98.56 82 GLU A CA 1
ATOM 672 C C . GLU A 1 82 ? -9.598 1.922 2.501 1.00 98.56 82 GLU A C 1
ATOM 674 O O . GLU A 1 82 ? -9.202 1.675 1.362 1.00 98.56 82 GLU A O 1
ATOM 679 N N . ALA A 1 83 ? -9.436 3.125 3.060 1.00 98.50 83 ALA A N 1
ATOM 680 C CA . ALA A 1 83 ? -8.761 4.227 2.375 1.00 98.50 83 ALA A CA 1
ATOM 681 C C . ALA A 1 83 ? -7.291 3.891 2.066 1.00 98.50 83 ALA A C 1
ATOM 683 O O . ALA A 1 83 ? -6.830 4.086 0.942 1.00 98.50 83 ALA A O 1
ATOM 684 N N . LEU A 1 84 ? -6.568 3.316 3.033 1.00 98.62 84 LEU A N 1
ATOM 685 C CA . LEU A 1 84 ? -5.189 2.862 2.842 1.00 98.62 84 LEU A CA 1
ATOM 686 C C . LEU A 1 84 ? -5.089 1.742 1.801 1.00 98.62 84 LEU A C 1
ATOM 688 O O . LEU A 1 84 ? -4.131 1.707 1.030 1.00 98.62 84 LEU A O 1
ATOM 692 N N . ARG A 1 85 ? -6.070 0.835 1.750 1.00 98.50 85 ARG A N 1
ATOM 693 C CA . ARG A 1 85 ? -6.122 -0.237 0.749 1.00 98.50 85 ARG A CA 1
ATOM 694 C C . ARG A 1 85 ? -6.262 0.326 -0.664 1.00 98.50 85 ARG A C 1
ATOM 696 O O . ARG A 1 85 ? -5.493 -0.059 -1.541 1.00 98.50 85 ARG A O 1
ATOM 703 N N . GLN A 1 86 ? -7.177 1.274 -0.859 1.00 98.44 86 GLN A N 1
ATOM 704 C CA . GLN A 1 86 ? -7.375 1.950 -2.145 1.00 98.44 86 GLN A CA 1
ATOM 705 C C . GLN A 1 86 ? -6.136 2.742 -2.571 1.00 98.44 86 GLN A C 1
ATOM 707 O O . GLN A 1 86 ? -5.724 2.682 -3.729 1.00 98.44 86 GLN A O 1
ATOM 712 N N . GLU A 1 87 ? -5.501 3.442 -1.632 1.00 98.56 87 GLU A N 1
ATOM 713 C CA . GLU A 1 87 ? -4.271 4.182 -1.905 1.00 98.56 87 GLU A CA 1
ATOM 714 C C . GLU A 1 87 ? -3.120 3.248 -2.304 1.00 98.56 87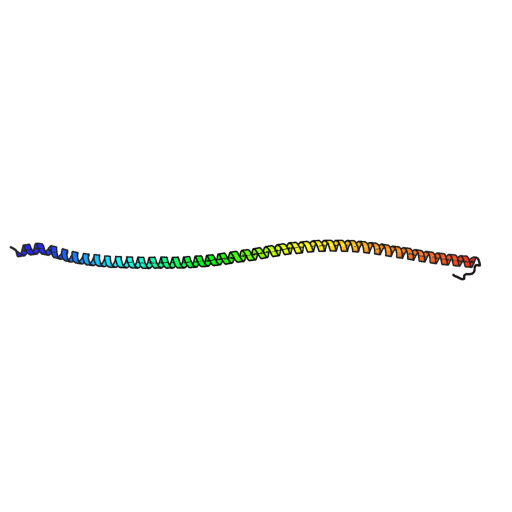 GLU A C 1
ATOM 716 O O . GLU A 1 87 ? -2.377 3.533 -3.242 1.00 98.56 87 GLU A O 1
ATOM 721 N N . ASN A 1 88 ? -3.004 2.090 -1.653 1.00 98.50 88 ASN A N 1
ATOM 722 C CA . ASN A 1 88 ? -2.003 1.087 -2.001 1.00 98.50 88 ASN A CA 1
ATOM 723 C C . ASN A 1 88 ? -2.242 0.508 -3.409 1.00 98.50 88 ASN A C 1
ATOM 725 O O . ASN A 1 88 ? -1.307 0.398 -4.201 1.00 98.50 88 ASN A O 1
ATOM 729 N N . GLU A 1 89 ? -3.495 0.209 -3.767 1.00 98.56 89 GLU A N 1
ATOM 730 C CA . GLU A 1 89 ? -3.866 -0.229 -5.122 1.00 98.56 89 GLU A CA 1
ATOM 731 C C . GLU A 1 89 ? -3.544 0.841 -6.185 1.00 98.56 89 GLU A C 1
ATOM 733 O O . GLU A 1 89 ? -3.018 0.521 -7.260 1.00 98.56 89 GLU A O 1
ATOM 738 N N . ARG A 1 90 ? -3.787 2.123 -5.873 1.00 98.56 90 ARG A N 1
ATOM 739 C CA . ARG A 1 90 ? -3.444 3.258 -6.742 1.00 98.56 90 ARG A CA 1
ATOM 740 C C . ARG A 1 90 ? -1.936 3.368 -6.951 1.00 98.56 90 ARG A C 1
ATOM 742 O O . ARG A 1 90 ? -1.482 3.385 -8.094 1.00 98.56 90 ARG A O 1
ATOM 749 N N . ILE A 1 91 ? -1.159 3.388 -5.868 1.00 98.56 91 ILE A N 1
ATOM 750 C CA . ILE A 1 91 ? 0.309 3.472 -5.918 1.00 98.56 91 ILE A CA 1
ATOM 751 C C . ILE A 1 91 ? 0.891 2.280 -6.681 1.00 98.56 91 ILE A C 1
ATOM 753 O O . ILE A 1 91 ? 1.809 2.446 -7.484 1.00 98.56 91 ILE A O 1
ATOM 757 N N . HIS A 1 92 ? 0.353 1.078 -6.471 1.00 98.50 92 HIS A N 1
ATOM 758 C CA . HIS A 1 92 ? 0.792 -0.107 -7.198 1.00 98.50 92 HIS A CA 1
ATOM 759 C C . HIS A 1 92 ? 0.555 0.033 -8.709 1.00 98.50 92 HIS A C 1
ATOM 761 O O . HIS A 1 92 ? 1.445 -0.258 -9.508 1.00 98.50 92 HIS A O 1
ATOM 767 N N . SER A 1 93 ? -0.609 0.551 -9.103 1.00 98.38 93 SER A N 1
ATOM 768 C CA . SER A 1 93 ? -0.934 0.809 -10.510 1.00 98.38 93 SER A CA 1
ATOM 769 C C . SER A 1 93 ? -0.006 1.859 -11.134 1.00 98.38 93 SER A C 1
ATOM 771 O O . SER A 1 93 ? 0.477 1.679 -12.253 1.00 98.38 93 SER A O 1
ATOM 773 N N . GLU A 1 94 ? 0.300 2.933 -10.402 1.00 98.56 94 GLU A N 1
ATOM 774 C CA . GLU A 1 94 ? 1.244 3.970 -10.839 1.00 98.56 94 GLU A CA 1
ATOM 775 C C . GLU A 1 94 ? 2.667 3.430 -10.992 1.00 98.56 94 GLU A C 1
ATOM 777 O O . GLU A 1 94 ? 3.357 3.757 -11.960 1.00 98.56 94 GLU A O 1
ATOM 782 N N . LEU A 1 95 ? 3.097 2.558 -10.078 1.00 98.50 95 LEU A N 1
ATOM 783 C CA . LEU A 1 95 ? 4.401 1.911 -10.148 1.00 98.50 95 LEU A CA 1
ATOM 784 C C . LEU A 1 95 ? 4.535 1.045 -11.406 1.00 98.50 95 LEU A C 1
ATOM 786 O O . LEU A 1 95 ? 5.555 1.113 -12.093 1.00 98.50 95 LEU A O 1
ATOM 790 N N . GLU A 1 96 ? 3.520 0.243 -11.726 1.00 98.56 96 GLU A N 1
ATOM 791 C CA . GLU A 1 96 ? 3.535 -0.593 -12.930 1.00 98.56 96 GLU A CA 1
ATOM 792 C C . GLU A 1 96 ? 3.494 0.249 -14.214 1.00 98.56 96 GLU A C 1
ATOM 794 O O . GLU A 1 96 ? 4.235 -0.031 -15.163 1.00 98.56 96 GLU A O 1
ATOM 799 N N . ALA A 1 97 ? 2.725 1.343 -14.228 1.00 98.44 97 ALA A N 1
ATOM 800 C CA . ALA A 1 97 ? 2.726 2.292 -15.339 1.00 98.44 97 ALA A CA 1
ATOM 801 C C . ALA A 1 97 ? 4.115 2.923 -15.551 1.00 98.44 97 ALA A C 1
ATOM 803 O O . ALA A 1 97 ? 4.626 2.937 -16.674 1.00 98.44 97 ALA A O 1
ATOM 804 N N . LEU A 1 98 ? 4.772 3.371 -14.476 1.00 98.56 98 LEU A N 1
ATOM 805 C CA . LEU A 1 98 ? 6.123 3.940 -14.532 1.00 98.56 98 LEU A CA 1
ATOM 806 C C . LEU A 1 98 ? 7.173 2.922 -14.988 1.00 98.56 98 LEU A C 1
ATOM 808 O O . LEU A 1 98 ? 8.059 3.268 -15.769 1.00 98.56 98 LEU A O 1
ATOM 812 N N . LYS A 1 99 ? 7.077 1.659 -14.556 1.00 98.50 99 LYS A N 1
ATOM 813 C CA . LYS A 1 99 ? 7.957 0.586 -15.052 1.00 98.50 99 LYS A CA 1
ATOM 814 C C . LYS A 1 99 ? 7.783 0.361 -16.552 1.00 98.50 99 LYS A C 1
ATOM 816 O O . LYS A 1 99 ? 8.773 0.193 -17.265 1.00 98.50 99 LYS A O 1
ATOM 821 N N . SER A 1 100 ? 6.543 0.368 -17.038 1.00 98.38 100 SER A N 1
ATOM 822 C CA . SER A 1 100 ? 6.254 0.251 -18.469 1.00 98.38 100 SER A CA 1
ATOM 823 C C . SER A 1 100 ? 6.834 1.430 -19.259 1.00 98.38 100 SER A C 1
ATOM 825 O O . SER A 1 100 ? 7.516 1.227 -20.267 1.00 98.38 100 SER A O 1
ATOM 827 N N . GLU A 1 101 ? 6.649 2.658 -18.766 1.00 98.56 101 GLU A N 1
ATOM 828 C CA . GLU A 1 101 ? 7.212 3.873 -19.369 1.00 98.56 101 GLU A CA 1
ATOM 829 C C . GLU A 1 101 ? 8.747 3.817 -19.414 1.00 98.56 101 GLU A C 1
ATOM 831 O O . GLU A 1 101 ? 9.354 4.105 -20.447 1.00 98.56 101 GLU A O 1
ATOM 836 N N . LEU A 1 102 ? 9.386 3.367 -18.329 1.00 98.50 102 LEU A N 1
ATOM 837 C CA . LEU A 1 102 ? 10.837 3.194 -18.257 1.00 98.50 102 LEU A CA 1
ATOM 838 C C . LEU A 1 102 ? 11.341 2.188 -19.299 1.00 98.50 102 LEU A C 1
ATOM 840 O O . LEU A 1 102 ? 12.315 2.462 -20.002 1.00 98.50 102 LEU A O 1
ATOM 844 N N . ASN A 1 103 ? 10.672 1.043 -19.438 1.00 98.44 103 ASN A N 1
ATOM 845 C CA . ASN A 1 103 ? 11.027 0.038 -20.441 1.00 98.44 103 ASN A CA 1
ATOM 846 C C . ASN A 1 103 ? 10.849 0.573 -21.871 1.00 98.44 103 ASN A C 1
ATOM 848 O O . ASN A 1 103 ? 11.705 0.350 -22.728 1.00 98.44 103 ASN A O 1
ATOM 852 N N . SER A 1 104 ? 9.775 1.326 -22.118 1.00 98.50 104 SER A N 1
ATOM 853 C CA . SER A 1 104 ? 9.530 2.007 -23.394 1.00 98.50 104 SER A CA 1
ATOM 854 C C . SER A 1 104 ? 10.631 3.021 -23.715 1.00 98.50 104 SER A C 1
ATOM 856 O O . SER A 1 104 ? 11.179 3.018 -24.821 1.00 98.50 104 SER A O 1
ATOM 858 N N . GLN A 1 105 ? 11.025 3.856 -22.748 1.00 98.50 105 GLN A N 1
ATOM 859 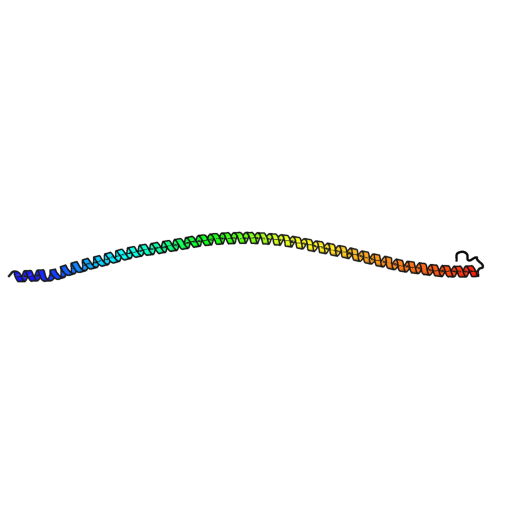C CA . GLN A 1 105 ? 12.141 4.788 -22.919 1.00 98.50 105 GLN A CA 1
ATOM 860 C C . GLN A 1 105 ? 13.465 4.073 -23.163 1.00 98.50 105 GLN A C 1
ATOM 862 O O . GLN A 1 105 ? 14.214 4.490 -24.044 1.00 98.50 105 GLN A O 1
ATOM 867 N N . LYS A 1 106 ? 13.740 2.981 -22.447 1.00 98.50 106 LYS A N 1
ATOM 868 C CA . LYS A 1 106 ? 14.949 2.184 -22.661 1.00 98.50 106 LYS A CA 1
ATOM 869 C C . LYS A 1 106 ? 15.010 1.631 -24.085 1.00 98.50 106 LYS A C 1
ATOM 871 O O . LYS A 1 106 ? 16.017 1.807 -24.758 1.00 98.50 106 LYS A O 1
ATOM 876 N N . ALA A 1 107 ? 13.910 1.076 -24.591 1.00 98.38 107 ALA A N 1
ATOM 877 C CA . ALA A 1 107 ? 13.843 0.597 -25.971 1.00 98.38 107 ALA A CA 1
ATOM 878 C C . ALA A 1 107 ? 14.054 1.727 -26.999 1.00 98.38 107 ALA A C 1
ATOM 880 O O . ALA A 1 107 ? 14.742 1.542 -28.005 1.00 98.38 107 ALA A O 1
ATOM 881 N N . LYS A 1 108 ? 13.492 2.920 -26.748 1.00 98.56 108 LYS A N 1
ATOM 882 C CA . LYS A 1 108 ? 13.732 4.108 -27.586 1.00 98.56 108 LYS A CA 1
ATOM 883 C C . LYS A 1 108 ? 15.202 4.530 -27.554 1.00 98.56 108 LYS A C 1
ATOM 885 O O . LYS A 1 108 ? 15.754 4.850 -28.605 1.00 98.56 108 LYS A O 1
ATOM 890 N N . PHE A 1 109 ? 15.824 4.514 -26.377 1.00 98.44 109 PHE A N 1
ATOM 891 C CA . PHE A 1 109 ? 17.238 4.829 -26.203 1.00 98.44 109 PHE A CA 1
ATOM 892 C C . PHE A 1 109 ? 18.128 3.841 -26.961 1.00 98.44 109 PHE A C 1
ATOM 894 O O . PHE A 1 109 ? 18.963 4.272 -27.750 1.00 98.44 109 PHE A O 1
ATOM 901 N N . ASP A 1 110 ? 17.896 2.537 -26.808 1.00 98.56 110 ASP A N 1
ATOM 902 C CA . ASP A 1 110 ? 18.668 1.495 -27.494 1.00 98.56 110 ASP A CA 1
ATOM 903 C C . ASP A 1 110 ? 18.560 1.634 -29.022 1.00 98.56 110 ASP A C 1
ATOM 905 O O . ASP A 1 110 ? 19.555 1.543 -29.746 1.00 98.56 110 ASP A O 1
ATOM 909 N N . LYS A 1 111 ? 17.357 1.945 -29.527 1.00 98.50 111 LYS A N 1
ATOM 910 C CA . LYS A 1 111 ? 17.142 2.229 -30.951 1.00 98.50 111 LYS A CA 1
ATOM 911 C C . LYS A 1 111 ? 17.925 3.460 -31.410 1.00 98.50 111 LYS A C 1
ATOM 913 O O . LYS A 1 111 ? 18.580 3.410 -32.450 1.00 98.50 111 LYS A O 1
ATOM 918 N N . LEU A 1 112 ? 17.859 4.556 -30.655 1.00 98.56 112 LEU A N 1
ATOM 919 C CA . LEU A 1 112 ? 18.577 5.785 -30.985 1.00 98.56 112 LEU A CA 1
ATOM 920 C C . LEU A 1 112 ? 20.093 5.564 -30.967 1.00 98.56 112 LEU A C 1
ATOM 922 O O . LEU A 1 112 ? 20.792 6.038 -31.859 1.00 98.56 112 LEU A O 1
ATOM 926 N N . TYR A 1 113 ? 20.589 4.800 -29.997 1.00 98.50 113 TYR A N 1
ATOM 927 C CA . TYR A 1 113 ? 21.995 4.437 -29.896 1.00 98.50 113 TYR A CA 1
ATOM 928 C C . TYR A 1 113 ? 22.458 3.611 -31.104 1.00 98.50 113 TYR A C 1
ATOM 930 O O . TYR A 1 113 ? 23.492 3.914 -31.697 1.00 98.50 113 TYR A O 1
ATOM 938 N N . SER A 1 114 ? 21.661 2.633 -31.544 1.00 98.38 114 SER A N 1
ATOM 939 C CA . SER A 1 114 ? 21.954 1.868 -32.762 1.00 98.38 114 SER A CA 1
ATOM 940 C C . SER A 1 114 ? 21.983 2.757 -34.012 1.00 98.38 114 SER A C 1
ATOM 942 O O . SER A 1 114 ? 22.906 2.656 -34.821 1.00 98.38 114 SER A O 1
ATOM 944 N N . MET A 1 115 ? 21.025 3.680 -34.152 1.00 98.38 115 MET A N 1
ATOM 945 C CA . MET A 1 115 ? 21.018 4.648 -35.256 1.00 98.38 115 MET A CA 1
ATOM 946 C C . MET A 1 115 ? 22.251 5.556 -35.224 1.00 98.38 115 MET A C 1
ATOM 948 O O . MET A 1 115 ? 22.855 5.808 -36.264 1.00 98.38 115 MET A O 1
ATOM 952 N N . TYR A 1 116 ? 22.657 6.016 -34.040 1.00 98.38 116 TYR A N 1
ATOM 953 C CA . TYR A 1 116 ? 23.869 6.810 -33.867 1.00 98.38 116 TYR A CA 1
ATOM 954 C C . TYR A 1 116 ? 25.115 6.051 -34.345 1.00 98.38 116 TYR A C 1
ATOM 956 O O . TYR A 1 116 ? 25.904 6.599 -35.112 1.00 98.38 116 TYR A O 1
ATOM 964 N N . GLN A 1 117 ? 25.260 4.776 -33.969 1.00 98.50 117 GLN A N 1
ATOM 965 C CA . GLN A 1 117 ? 26.370 3.937 -34.432 1.00 98.50 117 GLN A CA 1
ATOM 966 C C . GLN A 1 117 ? 26.363 3.749 -35.956 1.00 98.50 117 GLN A C 1
ATOM 968 O O . GLN A 1 117 ? 27.411 3.834 -36.591 1.00 98.50 117 GLN A O 1
ATOM 973 N N . GLN A 1 118 ? 25.191 3.543 -36.565 1.00 98.31 118 GLN A N 1
ATOM 974 C CA . GLN A 1 118 ? 25.074 3.425 -38.023 1.00 98.31 118 GLN A CA 1
ATOM 975 C C . GLN A 1 118 ? 25.505 4.707 -38.742 1.00 98.31 118 GLN A C 1
ATOM 977 O O . GLN A 1 118 ? 26.244 4.644 -39.725 1.00 98.31 118 GLN A O 1
ATOM 982 N N . VAL A 1 119 ? 25.079 5.869 -38.240 1.00 98.38 119 VAL A N 1
ATOM 983 C CA . VAL A 1 119 ? 25.481 7.172 -38.788 1.00 98.38 119 VAL A CA 1
ATOM 984 C C . VAL A 1 119 ? 26.983 7.389 -38.618 1.00 98.38 119 VAL A C 1
ATOM 986 O O . VAL A 1 119 ? 27.640 7.829 -39.558 1.00 98.38 119 VAL A O 1
ATOM 989 N N . GLN A 1 120 ? 27.542 7.040 -37.457 1.00 98.38 120 GLN A N 1
ATOM 990 C CA . GLN A 1 120 ? 28.977 7.143 -37.206 1.00 98.38 120 GLN A CA 1
ATOM 991 C C . GLN A 1 120 ? 29.786 6.287 -38.191 1.00 98.38 120 GLN A C 1
ATOM 993 O O . GLN A 1 120 ? 30.740 6.785 -38.785 1.00 98.38 120 GLN A O 1
ATOM 998 N N . ASN A 1 121 ? 29.378 5.037 -38.417 1.00 98.25 121 ASN A N 1
ATOM 999 C CA . ASN A 1 121 ? 30.038 4.152 -39.378 1.00 98.25 121 ASN A CA 1
ATOM 1000 C C . ASN A 1 121 ? 29.910 4.678 -40.813 1.00 98.25 121 ASN A C 1
ATOM 1002 O O . ASN A 1 121 ? 30.905 4.752 -41.527 1.00 98.25 121 ASN A O 1
ATOM 1006 N N . SER A 1 122 ? 28.718 5.139 -41.202 1.00 98.25 122 SER A N 1
ATOM 1007 C CA . SER A 1 122 ? 28.486 5.725 -42.531 1.00 98.25 122 SER A CA 1
ATOM 1008 C C . SER A 1 122 ? 29.361 6.960 -42.771 1.00 98.25 122 SER A C 1
ATOM 1010 O O . SER A 1 122 ? 29.848 7.178 -43.878 1.00 98.25 122 SER A O 1
ATOM 1012 N N . LEU A 1 123 ? 29.587 7.772 -41.733 1.00 98.25 123 LEU A N 1
ATOM 1013 C CA . LEU A 1 123 ? 30.470 8.933 -41.807 1.00 98.25 123 LEU A CA 1
ATOM 1014 C C . LEU A 1 123 ? 31.937 8.524 -41.992 1.00 98.25 123 LEU A C 1
ATOM 1016 O O . LEU A 1 123 ? 32.641 9.149 -42.783 1.00 98.25 123 LEU A O 1
ATOM 1020 N N . ILE A 1 124 ? 32.389 7.480 -41.290 1.00 98.12 124 ILE A N 1
ATOM 1021 C CA . ILE A 1 124 ? 33.741 6.926 -41.453 1.00 98.12 124 ILE A CA 1
ATOM 1022 C C . ILE A 1 124 ? 33.929 6.431 -42.891 1.00 98.12 124 ILE A C 1
ATOM 1024 O O . ILE A 1 124 ? 34.865 6.864 -43.561 1.00 98.12 124 ILE A O 1
ATOM 1028 N N . GLU A 1 125 ? 33.002 5.616 -43.396 1.00 98.19 125 GLU A N 1
ATOM 1029 C CA . GLU A 1 125 ? 33.042 5.088 -44.765 1.00 98.19 125 GLU A CA 1
ATOM 1030 C C . GLU A 1 125 ? 33.035 6.206 -45.816 1.00 98.19 125 GLU A C 1
ATOM 1032 O O . GLU A 1 125 ? 33.820 6.183 -46.766 1.00 98.19 125 GLU A O 1
ATOM 1037 N N . ALA A 1 126 ? 32.182 7.222 -45.649 1.00 98.00 126 ALA A N 1
ATOM 1038 C CA . ALA A 1 126 ? 32.143 8.369 -46.551 1.00 98.00 126 ALA A CA 1
ATOM 1039 C C . ALA A 1 126 ? 33.470 9.143 -46.538 1.00 98.00 126 ALA A C 1
ATOM 1041 O O . ALA A 1 126 ? 33.971 9.536 -47.593 1.00 98.00 126 ALA A O 1
ATOM 1042 N N . ASN A 1 127 ? 34.071 9.331 -45.362 1.00 97.94 127 ASN A N 1
ATOM 1043 C CA . ASN A 1 127 ? 35.354 10.013 -45.229 1.00 97.94 127 ASN A CA 1
ATOM 1044 C C . ASN A 1 127 ? 36.506 9.220 -45.878 1.00 97.94 127 ASN A C 1
ATOM 1046 O O . ASN A 1 127 ? 37.376 9.803 -46.534 1.00 97.94 127 ASN A O 1
ATOM 1050 N N . GLU A 1 128 ? 36.498 7.892 -45.757 1.00 97.69 128 GLU A N 1
ATOM 1051 C CA . GLU A 1 128 ? 37.439 7.011 -46.458 1.00 97.69 128 GLU A CA 1
ATOM 1052 C C . GLU A 1 128 ? 37.271 7.096 -47.979 1.00 97.69 128 GLU A C 1
ATOM 1054 O O . GLU A 1 128 ? 38.260 7.234 -48.705 1.00 97.69 128 GLU A O 1
ATOM 1059 N N . GLN A 1 129 ? 36.030 7.096 -48.476 1.00 97.69 129 GLN A N 1
ATOM 1060 C CA . GLN A 1 129 ? 35.744 7.256 -49.904 1.00 97.69 129 GLN A CA 1
ATOM 1061 C C . GLN A 1 129 ? 36.222 8.610 -50.439 1.00 97.69 129 GLN A C 1
ATOM 1063 O O . GLN A 1 129 ? 36.878 8.652 -51.481 1.00 97.69 129 GLN A O 1
ATOM 1068 N N . VAL A 1 130 ? 35.952 9.707 -49.722 1.00 97.69 130 VAL A N 1
ATOM 1069 C CA . VAL A 1 130 ? 36.439 11.052 -50.076 1.00 97.69 130 VAL A CA 1
ATOM 1070 C C . VAL A 1 130 ? 37.966 11.072 -50.135 1.00 97.69 130 VAL A C 1
ATOM 1072 O O . VAL A 1 130 ? 38.538 11.560 -51.110 1.00 97.69 130 VAL A O 1
ATOM 1075 N N . SER A 1 131 ? 38.634 10.479 -49.144 1.00 96.75 131 SER A N 1
ATOM 1076 C CA . SER A 1 131 ? 40.098 10.383 -49.107 1.00 96.75 131 SER A CA 1
ATOM 1077 C C . SER A 1 131 ? 40.647 9.574 -50.289 1.00 96.75 131 SER A C 1
ATOM 1079 O O . SER A 1 131 ? 41.614 9.979 -50.936 1.00 96.75 131 SER A O 1
ATOM 1081 N N . GLY A 1 132 ? 40.003 8.455 -50.629 1.00 96.94 132 GLY A N 1
ATOM 1082 C CA . GLY A 1 132 ? 40.371 7.628 -51.777 1.00 96.94 132 GLY A CA 1
ATOM 1083 C C . GLY A 1 132 ? 40.164 8.337 -53.119 1.00 96.94 132 GLY A C 1
ATOM 1084 O O . GLY A 1 132 ? 41.028 8.265 -53.997 1.00 96.94 132 GLY A O 1
ATOM 1085 N N . LEU A 1 133 ? 39.051 9.059 -53.282 1.00 96.56 133 LEU A N 1
ATOM 1086 C CA . LEU A 1 133 ? 38.789 9.884 -54.465 1.00 96.56 133 LEU A CA 1
ATOM 1087 C C . LEU A 1 133 ? 39.809 11.015 -54.596 1.00 96.56 133 LEU A C 1
ATOM 1089 O O . LEU A 1 133 ? 40.298 11.256 -55.697 1.00 96.56 133 LEU A O 1
ATOM 1093 N N . TYR A 1 134 ? 40.184 11.656 -53.488 1.00 95.69 134 TYR A N 1
ATOM 1094 C CA . TYR A 1 134 ? 41.220 12.685 -53.471 1.00 95.69 134 TYR A CA 1
ATOM 1095 C C . TYR A 1 134 ? 42.570 12.151 -53.977 1.00 95.69 134 TYR A C 1
ATOM 1097 O O . TYR A 1 134 ? 43.195 12.764 -54.845 1.00 95.69 134 TYR A O 1
ATOM 1105 N N . VAL A 1 135 ? 42.993 10.971 -53.507 1.00 95.50 135 VAL A N 1
ATOM 1106 C CA . VAL A 1 135 ? 44.228 10.319 -53.978 1.00 95.50 135 VAL A CA 1
ATOM 1107 C C . VAL A 1 135 ? 44.151 9.982 -55.469 1.00 95.50 135 VAL A C 1
ATOM 1109 O O . VAL A 1 135 ? 45.073 10.316 -56.214 1.00 95.50 135 VAL A O 1
ATOM 1112 N N . LYS A 1 136 ? 43.047 9.374 -55.926 1.00 95.44 136 LYS A N 1
ATOM 1113 C CA . LYS A 1 136 ? 42.844 9.049 -57.349 1.00 95.44 136 LYS A CA 1
ATOM 1114 C C . LYS A 1 136 ? 42.871 10.294 -58.230 1.00 95.44 136 LYS A C 1
ATOM 1116 O O . LYS A 1 136 ? 43.491 10.272 -59.289 1.00 95.44 136 LYS A O 1
ATOM 1121 N N . ASN A 1 137 ? 42.231 11.378 -57.794 1.00 93.38 137 ASN A N 1
ATOM 1122 C CA . ASN A 1 137 ? 42.220 12.637 -58.531 1.00 93.38 137 ASN A CA 1
ATOM 1123 C C . ASN A 1 137 ? 43.646 13.202 -58.665 1.00 93.38 137 ASN A C 1
ATOM 1125 O O . ASN A 1 137 ? 44.095 13.513 -59.765 1.00 93.38 137 ASN A O 1
ATOM 1129 N N . LYS A 1 138 ? 44.428 13.195 -57.576 1.00 92.31 138 LYS A N 1
ATOM 1130 C CA . LYS A 1 138 ? 45.843 13.599 -57.597 1.00 92.31 138 LYS A CA 1
ATOM 1131 C C . LYS A 1 138 ? 46.697 12.744 -58.545 1.00 92.31 138 LYS A C 1
ATOM 1133 O O . LYS A 1 138 ? 47.561 13.272 -59.252 1.00 92.31 138 LYS A O 1
ATOM 1138 N N . GLU A 1 139 ? 46.473 11.432 -58.576 1.00 93.00 139 GLU A N 1
ATOM 1139 C CA . GLU A 1 139 ? 47.172 10.523 -59.492 1.00 93.00 139 GLU A CA 1
ATOM 1140 C C . GLU A 1 139 ? 46.819 10.817 -60.959 1.00 93.00 139 GLU A C 1
ATOM 1142 O O . GLU A 1 139 ? 47.711 10.920 -61.804 1.00 93.00 139 GLU A O 1
ATOM 1147 N N . LEU A 1 140 ? 45.530 11.006 -61.260 1.00 91.81 140 LEU A N 1
ATOM 1148 C CA . LEU A 1 140 ? 45.050 11.354 -62.598 1.00 91.81 140 LEU A CA 1
ATOM 1149 C C . LEU A 1 140 ? 45.609 12.697 -63.071 1.00 91.81 140 LEU A C 1
ATOM 1151 O O . LEU A 1 140 ? 46.128 12.766 -64.183 1.00 91.81 140 LEU A O 1
ATOM 1155 N N . CYS A 1 141 ? 45.602 13.722 -62.218 1.00 90.06 141 CYS A N 1
ATOM 1156 C CA . CYS A 1 141 ? 46.240 15.008 -62.501 1.00 90.06 141 CYS A CA 1
ATOM 1157 C C . CYS A 1 141 ? 47.725 14.843 -62.853 1.00 90.06 141 CYS A C 1
ATOM 1159 O O . CYS A 1 141 ? 48.217 15.433 -63.814 1.00 90.06 141 CYS A O 1
ATOM 1161 N N . SER A 1 142 ? 48.443 13.988 -62.119 1.00 89.44 142 SER A N 1
ATOM 1162 C CA . SER A 1 142 ? 49.861 13.714 -62.389 1.00 89.44 142 SER A CA 1
ATOM 1163 C C . SER A 1 142 ? 50.066 13.031 -63.751 1.00 89.44 142 SER A C 1
ATOM 1165 O O . SER A 1 142 ? 50.968 13.402 -64.503 1.00 89.44 142 SER A O 1
ATOM 1167 N N . LYS A 1 143 ? 49.204 12.067 -64.107 1.00 90.25 143 LYS A N 1
ATOM 1168 C CA . LYS A 1 143 ? 49.214 11.387 -65.417 1.00 90.25 143 LYS A CA 1
ATOM 1169 C C . LYS A 1 143 ? 48.863 12.326 -66.577 1.00 90.25 143 LYS A C 1
ATOM 1171 O O . LYS A 1 143 ? 49.460 12.220 -67.650 1.00 90.25 143 LYS A O 1
ATOM 1176 N N . LEU A 1 144 ? 47.921 13.245 -66.363 1.00 89.06 144 LEU A N 1
ATOM 1177 C CA . LEU A 1 144 ? 47.504 14.234 -67.356 1.00 89.06 144 LEU A CA 1
ATOM 1178 C C . LEU A 1 144 ? 48.646 15.205 -67.688 1.00 89.06 144 LEU A C 1
ATOM 1180 O O . LEU A 1 144 ? 48.954 15.398 -68.865 1.00 89.06 144 LEU A O 1
ATOM 1184 N N . LYS A 1 145 ? 49.355 15.700 -66.661 1.00 86.62 145 LYS A N 1
ATOM 1185 C CA . LYS A 1 145 ? 50.584 16.498 -66.828 1.00 86.62 145 LYS A CA 1
ATOM 1186 C C . LYS A 1 145 ? 51.648 15.752 -67.635 1.00 86.62 145 LYS A C 1
ATOM 1188 O O . LYS A 1 145 ? 52.224 16.314 -68.561 1.00 86.62 145 LYS A O 1
ATOM 1193 N N . ALA A 1 146 ? 51.880 14.474 -67.329 1.00 86.75 146 ALA A N 1
ATOM 1194 C CA . ALA A 1 146 ? 52.866 13.654 -68.040 1.00 86.75 146 ALA A CA 1
ATOM 1195 C C . ALA A 1 146 ? 52.519 13.414 -69.523 1.00 86.75 146 ALA A C 1
ATOM 1197 O O . ALA A 1 146 ? 53.412 13.167 -70.328 1.00 86.75 146 ALA A O 1
ATOM 1198 N N . SER A 1 147 ? 51.238 13.507 -69.887 1.00 87.00 147 SER A N 1
ATOM 1199 C CA . SER A 1 147 ? 50.751 13.295 -71.256 1.00 87.00 147 SER A CA 1
ATOM 1200 C C . SER A 1 147 ? 50.647 14.593 -72.075 1.00 87.00 147 SER A C 1
ATOM 1202 O O . SER A 1 147 ? 50.120 14.570 -73.183 1.00 87.00 147 SER A O 1
ATOM 1204 N N . GLY A 1 148 ? 51.132 15.725 -71.544 1.00 80.12 148 GLY A N 1
ATOM 1205 C CA . GLY A 1 148 ? 51.136 17.024 -72.229 1.00 80.12 148 GLY A CA 1
ATOM 1206 C C . GLY A 1 148 ? 49.798 17.778 -72.210 1.00 80.12 148 GLY A C 1
ATOM 1207 O O . GLY A 1 148 ? 49.625 18.708 -72.994 1.00 80.12 148 GLY A O 1
ATOM 1208 N N . GLY A 1 149 ? 48.847 17.380 -71.353 1.00 78.19 149 GLY A N 1
ATOM 1209 C CA . GLY A 1 149 ? 47.568 18.080 -71.170 1.00 78.19 149 GLY A CA 1
ATOM 1210 C C . GLY A 1 149 ? 47.674 19.314 -70.260 1.00 78.19 149 GLY A C 1
ATOM 1211 O O . GLY A 1 149 ? 48.546 19.367 -69.394 1.00 78.19 149 GLY A O 1
ATOM 1212 N N . SER A 1 150 ? 46.775 20.292 -70.447 1.00 70.31 150 SER A N 1
ATOM 1213 C CA . SER A 1 150 ? 46.639 21.475 -69.573 1.00 70.31 150 SER A CA 1
ATOM 1214 C C . SER A 1 150 ? 46.055 21.084 -68.215 1.00 70.31 150 SER A C 1
ATOM 1216 O O . SER A 1 150 ? 45.094 20.320 -68.165 1.00 70.31 150 SER A O 1
ATOM 1218 N N . ASP A 1 151 ? 46.619 21.606 -67.127 1.00 68.69 151 ASP A N 1
ATOM 1219 C CA . ASP A 1 151 ? 46.223 21.288 -65.753 1.00 68.69 151 ASP A CA 1
ATOM 1220 C C . ASP A 1 151 ? 45.195 22.256 -65.153 1.00 68.69 151 ASP A C 1
ATOM 1222 O O . ASP A 1 151 ? 44.954 22.199 -63.952 1.00 68.69 151 ASP A O 1
ATOM 1226 N N . GLU A 1 152 ? 44.560 23.110 -65.961 1.00 58.56 152 GLU A N 1
ATOM 1227 C CA . GLU A 1 152 ? 43.513 24.022 -65.490 1.00 58.56 152 GLU A CA 1
ATOM 1228 C C . GLU A 1 152 ? 42.324 23.236 -64.900 1.00 58.56 152 GLU A C 1
ATOM 1230 O O . GLU A 1 152 ? 41.479 22.706 -65.622 1.00 58.56 152 GLU A O 1
ATOM 1235 N N . GLY A 1 153 ? 42.269 23.145 -63.566 1.00 63.16 153 GLY A N 1
ATOM 1236 C CA . GLY A 1 153 ? 41.249 22.404 -62.810 1.00 63.16 153 GLY A CA 1
ATOM 1237 C C . GLY A 1 153 ? 41.796 21.258 -61.950 1.00 63.16 153 GLY A C 1
ATOM 1238 O O . GLY A 1 153 ? 41.041 20.679 -61.165 1.00 63.16 153 GLY A O 1
ATOM 1239 N N . CYS A 1 154 ? 43.092 20.965 -62.074 1.00 62.16 154 CYS A N 1
ATOM 1240 C CA . CYS A 1 154 ? 43.920 20.408 -61.009 1.00 62.16 154 CYS A CA 1
ATOM 1241 C C . CYS A 1 154 ? 44.549 21.564 -60.193 1.00 62.16 154 CYS A C 1
ATOM 1243 O O . CYS A 1 154 ? 45.031 21.261 -59.084 1.00 62.16 154 CYS A O 1
#

Radius of gyration: 64.7 Å; chains: 1; bounding box: 107×47×187 Å

Foldseek 3Di:
DPPVVVCVVVVVVVVVVVVVVVVVVVVVVVVVVVVVVVVVCVVVVVVVVVVVVVVVVVVVVVVVVVVVVVVVVVVVVVVVVVVVVVVVVVVVVVVVVVVVVVVVVVVVVVVVVVVVVVVVVVVVVVVVVVVVVVVVVVVVLVVCVVVVHDSVVD

pLDDT: mean 89.36, std 12.44, range [55.22, 98.62]